Protein AF-A0A2P6FB39-F1 (afdb_monomer)

Radius of gyration: 16.37 Å; Cα contacts (8 Å, |Δi|>4): 57; chains: 1; bounding box: 38×40×35 Å

Nearest PDB structures (foldseek):
  1rxx-assembly2_D  TM=9.129E-01  e=6.043E-04  Pseudomonas aeruginosa
  2aci-assembly2_D  TM=9.183E-01  e=8.566E-04  Pseudomonas aeruginosa
  1rxx-assembly1_B  TM=9.124E-01  e=9.850E-04  Pseudomonas aeruginosa
  2abr-assembly1_B  TM=9.123E-01  e=1.606E-03  Pseudomonas aeruginosa
  2aci-assembly3_B  TM=9.104E-01  e=3.978E-03  Pseudomonas aeruginosa

Organism: NCBI:txid2138

Mean predicted aligned error: 6.59 Å

Secondary structure (DSSP, 8-state):
-GGG-------SSS---EEEE----HHHHT--HHHHHHTT-SS---HHHHHHHHHHHHHHHHHTT-EEEEHHHHHHHHHHHH--

Foldseek 3Di:
DVVPDDDDDDDPPPDAAEDEDEQDDCVLVPQDPVNCVVVVHPDRDDSVVSNVVVVVVVVVCVVVNHHYHYPVVVVVVVVVVVVD

pLDDT: mean 85.84, std 13.54, range [47.28, 98.5]

Sequence (84 aa):
MAEKYGINVYSEIGQLKTVLLHRPGDELANLSPDLLERLLFDDTPDLAVAQKEHDAFAKVFKDLGVEVLYIRLLAIPFFIKILL

Structure (mmCIF, N/CA/C/O backbone):
data_AF-A0A2P6FB39-F1
#
_entry.id   AF-A0A2P6FB39-F1
#
loop_
_atom_site.group_PDB
_atom_site.id
_atom_site.type_symbol
_atom_site.label_atom_id
_atom_site.label_alt_id
_atom_site.label_comp_id
_atom_site.label_asym_id
_atom_site.label_entity_id
_atom_site.label_seq_id
_atom_site.pdbx_PDB_ins_code
_atom_site.Cartn_x
_atom_site.Cartn_y
_atom_site.Cartn_z
_atom_site.occupancy
_atom_site.B_iso_or_equiv
_atom_site.auth_seq_id
_atom_site.auth_comp_id
_atom_site.auth_asym_id
_atom_site.auth_atom_id
_atom_site.pdbx_PDB_model_num
ATOM 1 N N . MET A 1 1 ? -5.816 19.449 12.593 1.00 47.28 1 MET A N 1
ATOM 2 C CA . MET A 1 1 ? -5.261 18.445 11.651 1.00 47.28 1 MET A CA 1
ATOM 3 C C . MET A 1 1 ? -4.221 17.525 12.297 1.00 47.28 1 MET A C 1
ATOM 5 O O . MET A 1 1 ? -4.195 16.364 11.923 1.00 47.28 1 MET A O 1
ATOM 9 N N . ALA A 1 2 ? -3.398 17.989 13.251 1.00 47.31 2 ALA A N 1
ATOM 10 C CA . ALA A 1 2 ? -2.365 17.161 13.897 1.00 47.31 2 ALA A CA 1
ATOM 11 C C . ALA A 1 2 ? -2.906 16.021 14.790 1.00 47.31 2 ALA A C 1
ATOM 13 O O . ALA A 1 2 ? -2.228 15.020 14.964 1.00 47.31 2 ALA A O 1
ATOM 14 N N . GLU A 1 3 ? -4.140 16.120 15.297 1.00 50.44 3 GLU A N 1
ATOM 15 C CA . GLU A 1 3 ? -4.702 15.101 16.203 1.00 50.44 3 GLU A CA 1
ATOM 16 C C . GLU A 1 3 ? -5.217 13.827 15.511 1.00 50.44 3 GLU A C 1
ATOM 18 O O . GLU A 1 3 ? -5.531 12.850 16.181 1.00 50.44 3 GLU A O 1
ATOM 23 N N . LYS A 1 4 ? -5.304 13.804 14.172 1.00 59.06 4 LYS A N 1
ATOM 24 C CA . LYS A 1 4 ? -5.861 12.655 13.433 1.00 59.06 4 LYS A CA 1
ATOM 25 C C . LYS A 1 4 ? -4.850 11.513 13.220 1.00 59.06 4 LYS A C 1
ATOM 27 O O . LYS A 1 4 ? -5.267 10.391 12.963 1.00 59.06 4 LYS A O 1
ATOM 32 N N . TYR A 1 5 ? -3.545 11.774 13.337 1.00 63.84 5 TYR A N 1
ATOM 33 C CA . TYR A 1 5 ? -2.491 10.834 12.929 1.00 63.84 5 TYR A CA 1
ATOM 34 C C . TYR A 1 5 ? -1.467 10.597 14.051 1.00 63.84 5 TYR A C 1
ATOM 36 O O . TYR A 1 5 ? -0.330 11.055 13.979 1.00 63.84 5 TYR A O 1
ATOM 44 N N . GLY A 1 6 ? -1.883 9.899 15.110 1.00 80.75 6 GLY A N 1
ATOM 45 C CA . GLY A 1 6 ? -0.974 9.337 16.117 1.00 80.75 6 GLY A CA 1
ATOM 46 C C . GLY A 1 6 ? -0.629 7.879 15.797 1.00 80.75 6 GLY A C 1
ATOM 47 O O . GLY A 1 6 ? -1.482 7.142 15.304 1.00 80.75 6 GLY A O 1
ATOM 48 N N . ILE A 1 7 ? 0.601 7.444 16.086 1.00 91.00 7 ILE A N 1
ATOM 49 C CA . ILE A 1 7 ? 0.981 6.027 15.968 1.00 91.00 7 ILE A CA 1
ATOM 50 C C . ILE A 1 7 ? 0.402 5.276 17.169 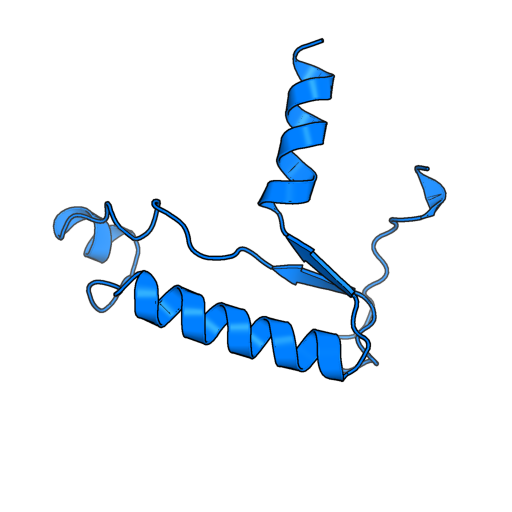1.00 91.00 7 ILE A C 1
ATOM 52 O O . ILE A 1 7 ? 0.735 5.574 18.313 1.00 91.00 7 ILE A O 1
ATOM 56 N N . ASN A 1 8 ? -0.466 4.303 16.904 1.00 92.56 8 ASN A N 1
ATOM 57 C CA . ASN A 1 8 ? -1.094 3.459 17.918 1.00 92.56 8 ASN A CA 1
ATOM 58 C C . ASN A 1 8 ? -0.946 1.989 17.508 1.00 92.56 8 ASN A C 1
ATOM 60 O 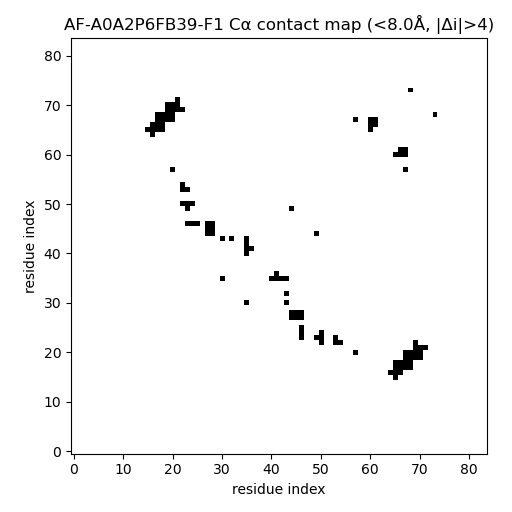O . ASN A 1 8 ? -1.826 1.420 16.863 1.00 92.56 8 ASN A O 1
ATOM 64 N N . VAL A 1 9 ? 0.213 1.408 17.829 1.00 95.25 9 VAL A N 1
ATOM 65 C CA . VAL A 1 9 ? 0.591 0.040 17.452 1.00 95.25 9 VAL A CA 1
ATOM 66 C C . VAL A 1 9 ? 1.166 -0.661 18.681 1.00 95.25 9 VAL A C 1
ATOM 68 O O . VAL A 1 9 ? 2.308 -0.424 19.058 1.00 95.25 9 VAL A O 1
ATOM 71 N N . TYR A 1 10 ? 0.357 -1.508 19.318 1.00 96.06 10 TYR A N 1
ATOM 72 C CA . TYR A 1 10 ? 0.727 -2.273 20.523 1.00 96.06 10 TYR A CA 1
ATOM 73 C C . TYR A 1 10 ? 0.579 -3.793 20.334 1.00 96.06 10 TYR A C 1
ATOM 75 O O . TYR A 1 10 ? 0.731 -4.560 21.281 1.00 96.06 10 TYR A O 1
ATOM 83 N N . SER A 1 11 ? 0.223 -4.237 19.127 1.00 96.75 1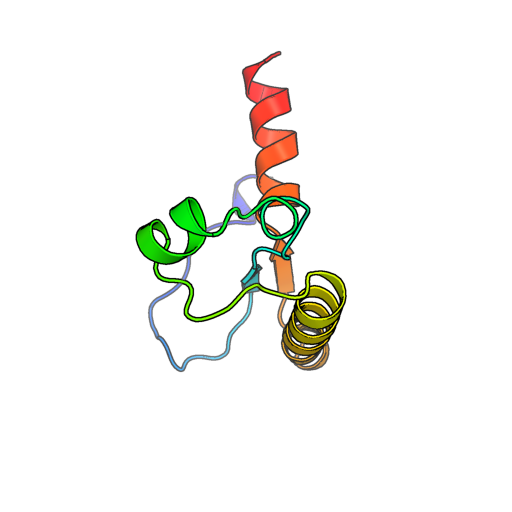1 SER A N 1
ATOM 84 C CA . SER A 1 11 ? 0.011 -5.641 18.781 1.00 96.75 11 SER A CA 1
ATOM 85 C C . SER A 1 11 ? 0.270 -5.856 17.293 1.00 96.75 11 SER A C 1
ATOM 87 O O . SER A 1 11 ? -0.046 -4.983 16.488 1.00 96.75 11 SER A O 1
ATOM 89 N N . GLU A 1 12 ? 0.787 -7.032 16.941 1.00 96.88 12 GLU A N 1
ATOM 90 C CA . GLU A 1 12 ? 0.981 -7.472 15.552 1.00 96.88 12 GLU A CA 1
ATOM 91 C C . GLU A 1 12 ? -0.224 -8.250 14.991 1.00 96.88 12 GLU A C 1
ATOM 93 O O . GLU A 1 12 ? -0.311 -8.472 13.788 1.00 96.88 12 GLU A O 1
ATOM 98 N N . ILE A 1 13 ? -1.167 -8.654 15.852 1.00 96.62 13 ILE A N 1
ATOM 99 C CA . ILE A 1 13 ? -2.328 -9.497 15.496 1.00 96.62 13 ILE A CA 1
ATOM 100 C C . ILE A 1 13 ? -3.681 -8.825 15.762 1.00 96.62 13 ILE A C 1
ATOM 102 O O . ILE A 1 13 ? -4.732 -9.393 15.465 1.00 96.62 13 ILE A O 1
ATOM 106 N N . GLY A 1 14 ? -3.678 -7.635 16.365 1.00 95.81 14 GLY A N 1
ATOM 107 C CA . GLY A 1 14 ? -4.892 -6.856 16.585 1.00 95.81 14 GLY A CA 1
ATOM 108 C C . GLY A 1 14 ? -5.553 -6.439 15.269 1.00 95.81 14 GLY A C 1
ATOM 109 O O . GLY A 1 14 ? -4.929 -6.440 14.209 1.00 95.81 14 GLY A O 1
ATOM 110 N N . GLN A 1 15 ? -6.827 -6.046 15.333 1.00 96.44 15 GLN A N 1
ATOM 111 C CA . GLN A 1 15 ? -7.543 -5.577 14.148 1.00 96.44 15 GLN A CA 1
ATOM 112 C C . GLN A 1 15 ? -6.846 -4.348 13.547 1.00 96.44 15 GLN A C 1
ATOM 114 O O . GLN A 1 15 ? -6.802 -3.277 14.163 1.00 96.44 15 GLN A O 1
ATOM 119 N N . LEU A 1 16 ? -6.321 -4.511 12.334 1.00 97.25 16 LEU A N 1
ATOM 120 C CA . LEU A 1 16 ? -5.634 -3.458 11.602 1.00 97.25 16 LEU A CA 1
ATOM 121 C C . LEU A 1 16 ? -6.626 -2.360 11.198 1.00 97.25 16 LEU A C 1
ATOM 123 O O . LEU A 1 16 ? -7.711 -2.651 10.701 1.00 97.25 16 LEU A O 1
ATOM 127 N N . LYS A 1 17 ? -6.255 -1.096 11.424 1.00 95.94 17 LYS A N 1
ATOM 128 C CA . LYS A 1 17 ? -7.094 0.077 11.108 1.00 95.94 17 LYS A CA 1
ATOM 129 C C . LYS A 1 17 ? -6.526 0.907 9.962 1.00 95.94 17 LYS A C 1
ATOM 131 O O . LYS A 1 17 ? -7.270 1.297 9.069 1.00 95.94 17 LYS A O 1
ATOM 136 N N . THR A 1 18 ? -5.213 1.118 9.971 1.00 95.94 18 THR A N 1
ATOM 137 C CA . THR A 1 18 ? -4.490 1.892 8.959 1.00 95.94 18 THR A CA 1
ATOM 138 C C . THR A 1 18 ? -3.166 1.198 8.654 1.00 95.94 18 THR A C 1
ATOM 140 O O . THR A 1 18 ? -2.512 0.694 9.567 1.00 95.94 18 THR A O 1
ATOM 143 N N . VAL A 1 19 ? -2.759 1.184 7.386 1.00 96.38 19 VAL A N 1
ATOM 144 C CA . VAL A 1 19 ? -1.480 0.639 6.916 1.00 96.38 19 VAL A CA 1
ATOM 145 C C . VAL A 1 19 ? -0.790 1.633 5.987 1.00 96.38 19 VAL A C 1
ATOM 147 O O . VAL A 1 19 ? -1.441 2.303 5.186 1.00 96.38 19 VAL A O 1
ATOM 150 N N . LEU A 1 20 ? 0.535 1.736 6.094 1.00 95.88 20 LEU A N 1
ATOM 151 C CA . LEU A 1 20 ? 1.365 2.533 5.195 1.00 95.88 20 LEU A CA 1
ATOM 152 C C . LEU A 1 20 ? 2.036 1.611 4.177 1.00 95.88 20 LEU A C 1
ATOM 154 O O . LEU A 1 20 ? 2.759 0.698 4.565 1.00 95.88 20 LEU A O 1
ATOM 158 N N . LEU A 1 21 ? 1.827 1.874 2.889 1.00 97.31 21 LEU A N 1
ATOM 159 C CA . LEU A 1 21 ? 2.425 1.126 1.787 1.00 97.31 21 LEU A CA 1
ATOM 160 C C . LEU A 1 21 ? 3.300 2.029 0.904 1.00 97.31 21 LEU A C 1
ATOM 162 O O . LEU A 1 21 ? 3.126 3.252 0.836 1.00 97.31 21 LEU A O 1
ATOM 166 N N . HIS A 1 22 ? 4.224 1.409 0.173 1.00 95.75 22 HIS A N 1
ATOM 167 C CA . HIS A 1 22 ? 4.988 2.038 -0.902 1.00 95.75 22 HIS A CA 1
ATOM 168 C C . HIS A 1 22 ? 4.693 1.298 -2.203 1.00 95.75 22 HIS A C 1
ATOM 170 O O . HIS A 1 22 ? 5.079 0.143 -2.357 1.00 95.75 22 HIS A O 1
ATOM 176 N N . ARG A 1 23 ? 3.989 1.960 -3.130 1.00 95.56 23 ARG A N 1
ATOM 177 C CA . ARG A 1 23 ? 3.704 1.378 -4.445 1.00 95.56 23 ARG A CA 1
ATOM 178 C C . ARG A 1 23 ? 4.971 1.452 -5.301 1.00 95.56 23 ARG A C 1
ATOM 180 O O . ARG A 1 23 ? 5.459 2.571 -5.478 1.00 95.56 23 ARG A O 1
ATOM 187 N N . PRO A 1 24 ? 5.439 0.331 -5.879 1.00 93.75 24 PRO A N 1
ATOM 188 C CA . PRO A 1 24 ? 6.575 0.343 -6.788 1.00 93.75 24 PRO A CA 1
ATOM 189 C C . PRO A 1 24 ? 6.401 1.332 -7.945 1.00 93.75 24 PRO A C 1
ATOM 191 O O . PRO A 1 24 ? 5.361 1.359 -8.615 1.00 93.75 24 PRO A O 1
ATOM 194 N N . GLY A 1 25 ? 7.421 2.147 -8.177 1.00 91.25 25 GLY A N 1
ATOM 195 C CA . GLY A 1 25 ? 7.525 3.093 -9.282 1.00 91.25 25 GLY A CA 1
ATOM 196 C C . GLY A 1 25 ? 8.787 2.878 -10.116 1.00 91.25 25 GLY A C 1
ATOM 197 O O . GLY A 1 25 ? 9.387 1.802 -10.113 1.00 91.25 25 GLY A O 1
ATOM 198 N N . ASP A 1 26 ? 9.193 3.928 -10.830 1.00 88.69 26 ASP A N 1
ATOM 199 C CA . ASP A 1 26 ? 10.334 3.907 -11.755 1.00 88.69 26 ASP A CA 1
ATOM 200 C C . ASP A 1 26 ? 11.668 3.549 -11.080 1.00 88.69 26 ASP A C 1
ATOM 202 O O . ASP A 1 26 ? 12.639 3.229 -11.765 1.00 88.69 26 ASP A O 1
ATOM 206 N N . GLU A 1 27 ? 11.734 3.560 -9.746 1.00 86.38 27 GLU A N 1
ATOM 207 C CA . GLU A 1 27 ? 12.887 3.054 -9.007 1.00 86.38 27 GLU A CA 1
ATOM 208 C C . GLU A 1 27 ? 13.189 1.576 -9.297 1.00 86.38 27 GLU A C 1
ATOM 210 O O . GLU A 1 27 ? 14.358 1.203 -9.299 1.00 86.38 27 GLU A O 1
ATOM 215 N N . LEU A 1 28 ? 12.174 0.751 -9.598 1.00 81.62 28 LEU A N 1
ATOM 216 C CA . LEU A 1 28 ? 12.385 -0.647 -9.995 1.00 81.62 28 LEU A CA 1
ATOM 217 C C . LEU A 1 28 ? 12.683 -0.801 -11.491 1.00 81.62 28 LEU A C 1
ATOM 219 O O . LEU A 1 28 ? 13.357 -1.749 -11.878 1.00 81.62 28 LEU A O 1
ATOM 223 N N . ALA A 1 29 ? 12.223 0.130 -12.334 1.00 75.94 29 ALA A N 1
ATOM 224 C CA . ALA A 1 29 ? 12.456 0.076 -13.781 1.00 75.94 29 ALA A CA 1
ATOM 225 C C . ALA A 1 29 ? 13.912 0.377 -14.178 1.00 75.94 29 ALA A C 1
ATOM 227 O O . ALA A 1 29 ? 14.328 0.033 -15.280 1.00 75.94 29 ALA A O 1
ATOM 228 N N . ASN A 1 30 ? 14.679 1.027 -13.299 1.00 73.50 30 ASN A N 1
ATOM 229 C CA . ASN A 1 30 ? 16.039 1.497 -13.580 1.00 73.50 30 ASN A CA 1
ATOM 230 C C . ASN A 1 30 ? 17.135 0.664 -12.891 1.00 73.50 30 ASN A C 1
ATOM 232 O O . ASN A 1 30 ? 18.264 1.134 -12.739 1.00 73.50 30 ASN A O 1
ATOM 236 N N . LEU A 1 31 ? 16.821 -0.553 -12.439 1.00 77.62 31 LEU A N 1
ATOM 237 C CA . LEU A 1 31 ? 17.794 -1.412 -11.768 1.00 77.62 31 LEU A CA 1
ATOM 238 C C . LEU A 1 31 ? 18.742 -2.055 -12.788 1.00 77.62 31 LEU A C 1
ATOM 240 O O . LEU A 1 31 ? 18.327 -2.858 -13.620 1.00 77.62 31 LEU A O 1
ATOM 244 N N . SER A 1 32 ? 20.029 -1.703 -12.724 1.00 79.81 32 SER A N 1
ATOM 245 C CA . SER A 1 32 ? 21.073 -2.395 -13.485 1.00 79.81 32 SER A CA 1
ATOM 246 C C . SER A 1 32 ? 21.468 -3.717 -12.805 1.00 79.81 32 SER A C 1
ATOM 248 O O . SER A 1 32 ? 21.324 -3.836 -11.585 1.00 79.81 32 SER A O 1
ATOM 250 N N . PRO A 1 33 ? 22.030 -4.692 -13.544 1.00 76.75 33 PRO A N 1
ATOM 251 C CA . PRO A 1 33 ? 22.478 -5.965 -12.971 1.00 76.75 33 PRO A CA 1
ATOM 252 C C . PRO A 1 33 ? 23.431 -5.817 -11.775 1.00 76.75 33 PRO A C 1
ATOM 254 O O . PRO A 1 33 ? 23.223 -6.452 -10.745 1.00 76.75 33 PRO A O 1
ATOM 257 N N . ASP A 1 34 ? 24.404 -4.904 -11.855 1.00 80.81 34 ASP A N 1
ATOM 258 C CA . ASP A 1 34 ? 25.355 -4.638 -10.759 1.00 80.81 34 ASP A CA 1
ATOM 259 C C . ASP A 1 34 ? 24.678 -4.059 -9.504 1.00 80.81 34 ASP A C 1
ATOM 261 O O . ASP A 1 34 ? 25.201 -4.136 -8.389 1.00 80.81 34 ASP A O 1
ATOM 265 N N . LEU A 1 35 ? 23.522 -3.414 -9.684 1.00 80.06 35 LEU A N 1
ATOM 266 C CA . LEU A 1 35 ? 22.740 -2.844 -8.598 1.00 80.06 35 LEU A CA 1
ATOM 267 C C . LEU A 1 35 ? 21.818 -3.894 -7.968 1.00 80.06 35 LEU A C 1
ATOM 269 O O . LEU A 1 35 ? 21.624 -3.842 -6.758 1.00 80.06 35 LEU A O 1
ATOM 273 N N . LEU A 1 36 ? 21.305 -4.860 -8.738 1.00 78.81 36 LEU A N 1
ATOM 274 C CA . LEU A 1 36 ? 20.459 -5.947 -8.226 1.00 78.81 36 LEU A CA 1
ATOM 275 C C . LEU A 1 36 ? 21.180 -6.763 -7.145 1.00 78.81 36 LEU A C 1
ATOM 277 O O . LEU A 1 36 ? 20.641 -6.915 -6.050 1.00 78.81 36 LEU A O 1
ATOM 281 N N . GLU A 1 37 ? 22.426 -7.181 -7.400 1.00 78.88 37 GLU A N 1
ATOM 282 C CA . GLU A 1 37 ? 23.235 -7.938 -6.429 1.00 78.88 37 GLU A CA 1
ATOM 283 C C . GLU A 1 37 ? 23.468 -7.131 -5.141 1.00 78.88 37 GLU A C 1
ATOM 285 O O . GLU A 1 37 ? 23.320 -7.632 -4.027 1.00 78.88 37 GLU A O 1
ATOM 290 N N . ARG A 1 38 ? 23.764 -5.833 -5.280 1.00 84.38 38 ARG A N 1
ATOM 291 C CA . ARG A 1 38 ? 23.977 -4.933 -4.136 1.00 84.38 38 ARG A CA 1
ATOM 292 C C . ARG A 1 38 ? 22.702 -4.637 -3.351 1.00 84.38 38 ARG A C 1
ATOM 294 O O . ARG A 1 38 ? 22.787 -4.345 -2.161 1.00 84.38 38 ARG A O 1
ATOM 301 N N . LEU A 1 39 ? 21.552 -4.650 -4.017 1.00 82.94 39 LEU A N 1
ATOM 302 C CA . LEU A 1 39 ? 20.240 -4.391 -3.426 1.00 82.94 39 LEU A CA 1
ATOM 303 C C . LEU A 1 39 ? 19.532 -5.670 -2.961 1.00 82.94 39 LEU A C 1
ATOM 305 O O . LEU A 1 39 ? 18.409 -5.573 -2.472 1.00 82.94 39 LEU A O 1
ATOM 309 N N . LEU A 1 40 ? 20.196 -6.829 -3.054 1.00 83.50 40 LEU A N 1
ATOM 310 C CA . LEU A 1 40 ? 19.671 -8.130 -2.633 1.00 83.50 40 LEU A CA 1
ATOM 311 C C . LEU A 1 40 ? 18.391 -8.530 -3.389 1.00 83.50 40 LEU A C 1
ATOM 313 O O . LEU A 1 40 ? 17.490 -9.136 -2.813 1.00 83.50 40 LEU A O 1
ATOM 317 N N . PHE A 1 41 ? 18.301 -8.166 -4.671 1.00 81.25 41 PHE A N 1
ATOM 318 C CA . PHE A 1 41 ? 17.266 -8.679 -5.565 1.00 81.25 41 PHE A CA 1
ATOM 319 C C . PHE A 1 41 ? 17.746 -9.966 -6.236 1.00 81.25 41 PHE A C 1
ATOM 321 O O . PHE A 1 41 ? 18.818 -9.985 -6.840 1.00 81.25 41 PHE A O 1
ATOM 328 N N . ASP A 1 42 ? 16.920 -11.010 -6.172 1.00 79.50 42 ASP A N 1
ATOM 329 C CA . ASP A 1 42 ? 17.222 -12.314 -6.777 1.00 79.50 42 ASP A CA 1
ATOM 330 C C . ASP A 1 42 ? 17.039 -12.328 -8.309 1.00 79.50 42 ASP A C 1
ATOM 332 O O . ASP A 1 42 ? 17.681 -13.119 -8.997 1.00 79.50 42 ASP A O 1
ATOM 336 N N . ASP A 1 43 ? 16.174 -11.461 -8.852 1.00 77.44 43 ASP A N 1
ATOM 337 C CA . ASP A 1 43 ? 15.911 -11.330 -10.293 1.00 77.44 43 ASP A CA 1
ATOM 338 C C . ASP A 1 43 ? 15.483 -9.891 -10.652 1.00 77.44 43 ASP A C 1
ATOM 340 O O . ASP A 1 43 ? 15.172 -9.076 -9.778 1.00 77.44 43 ASP A O 1
ATOM 344 N N . THR A 1 44 ? 15.458 -9.570 -11.947 1.00 79.62 44 THR A N 1
ATOM 345 C CA . THR A 1 44 ? 15.002 -8.277 -12.466 1.00 79.62 44 THR A CA 1
ATOM 346 C C . THR A 1 44 ? 13.481 -8.157 -12.312 1.00 79.62 44 THR A C 1
ATOM 348 O O . THR A 1 44 ? 12.742 -8.933 -12.921 1.00 79.62 44 THR A O 1
ATOM 351 N N . PRO A 1 45 ? 12.971 -7.180 -11.545 1.00 79.62 45 PRO A N 1
ATOM 352 C CA . PRO A 1 45 ? 11.537 -7.037 -11.341 1.00 79.62 45 PRO A CA 1
ATOM 353 C C . PRO A 1 45 ? 10.836 -6.476 -12.586 1.00 79.62 45 PRO A C 1
ATOM 355 O O . PRO A 1 45 ? 11.199 -5.420 -13.104 1.00 79.62 45 PRO A O 1
ATOM 358 N N . ASP A 1 46 ? 9.757 -7.132 -13.022 1.00 89.19 46 ASP A N 1
ATOM 359 C CA . ASP A 1 46 ? 8.810 -6.539 -13.970 1.00 89.19 46 ASP A CA 1
ATOM 360 C C . ASP A 1 46 ? 7.921 -5.534 -13.223 1.00 89.19 46 ASP A C 1
ATOM 362 O O . ASP A 1 46 ? 7.044 -5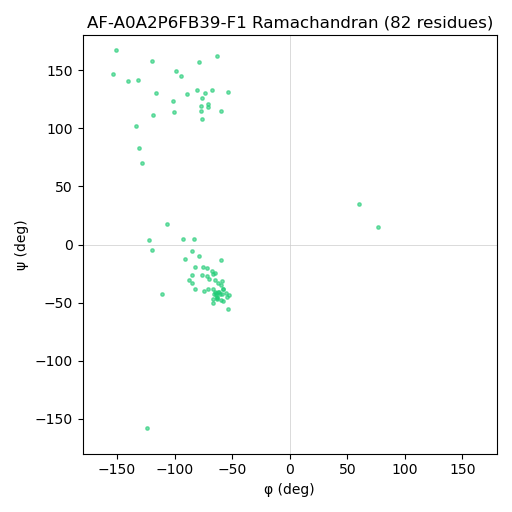.904 -12.436 1.00 89.19 46 ASP A O 1
ATOM 366 N N . LEU A 1 47 ? 8.144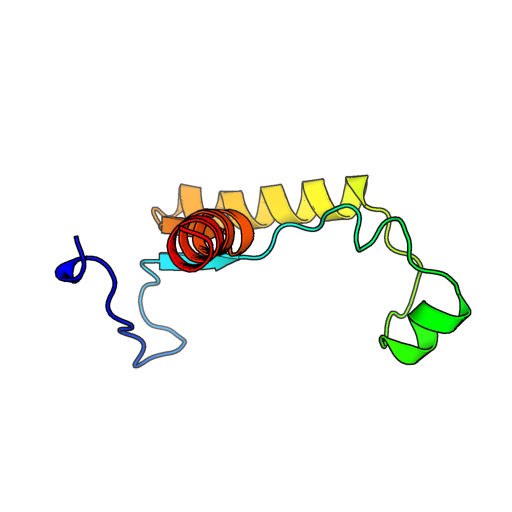 -4.239 -13.475 1.00 90.75 47 LEU A N 1
ATOM 367 C CA . LEU A 1 47 ? 7.415 -3.161 -12.806 1.00 90.75 47 LEU A CA 1
ATOM 368 C C . LEU A 1 47 ? 5.895 -3.258 -13.011 1.00 90.75 47 LEU A C 1
ATOM 370 O O . LEU A 1 47 ? 5.135 -2.970 -12.086 1.00 90.75 47 LEU A O 1
ATOM 374 N N . ALA A 1 48 ? 5.428 -3.648 -14.200 1.00 93.12 48 ALA A N 1
ATOM 375 C CA . ALA A 1 48 ? 3.999 -3.710 -14.486 1.00 93.12 48 ALA A CA 1
ATOM 376 C C . ALA A 1 48 ? 3.330 -4.859 -13.724 1.00 93.12 48 ALA A C 1
ATOM 378 O O . ALA A 1 48 ? 2.212 -4.698 -13.226 1.00 93.12 48 ALA A O 1
ATOM 379 N N . VAL A 1 49 ? 4.008 -6.003 -13.608 1.00 94.12 49 VAL A N 1
ATOM 380 C CA . VAL A 1 49 ? 3.547 -7.130 -12.785 1.00 94.12 49 VAL A CA 1
ATOM 381 C C . VAL A 1 49 ? 3.570 -6.750 -11.305 1.00 94.12 49 VAL A C 1
ATOM 383 O O . VAL A 1 49 ? 2.532 -6.838 -10.650 1.00 94.12 49 VAL A O 1
ATOM 386 N N . ALA A 1 50 ? 4.684 -6.210 -10.807 1.00 93.25 50 ALA A N 1
ATOM 387 C CA . ALA A 1 50 ? 4.833 -5.805 -9.409 1.00 93.25 50 ALA A CA 1
ATOM 388 C C . ALA A 1 50 ? 3.779 -4.769 -8.981 1.00 93.25 50 ALA A C 1
ATOM 390 O O . ALA A 1 50 ? 3.230 -4.832 -7.882 1.00 93.25 50 ALA A O 1
ATOM 391 N N . GLN A 1 51 ? 3.441 -3.825 -9.862 1.00 96.19 51 GLN A N 1
ATOM 392 C CA . GLN A 1 51 ? 2.369 -2.863 -9.613 1.00 96.19 51 GLN A CA 1
ATOM 393 C C . GLN A 1 51 ? 0.993 -3.525 -9.526 1.00 96.19 51 GLN A C 1
ATOM 395 O O . GLN A 1 51 ? 0.219 -3.176 -8.638 1.00 96.19 51 GLN A O 1
ATOM 400 N N . LYS A 1 52 ? 0.683 -4.485 -10.408 1.00 97.75 52 LYS A N 1
ATOM 401 C CA . LYS A 1 52 ? -0.590 -5.223 -10.360 1.00 97.75 52 LYS A CA 1
ATOM 402 C C . LYS A 1 52 ? -0.711 -6.044 -9.079 1.00 97.75 52 LYS A C 1
ATOM 404 O O . LYS A 1 52 ? -1.764 -6.022 -8.446 1.00 97.75 52 LYS A O 1
ATOM 409 N N . GLU A 1 53 ? 0.358 -6.729 -8.685 1.00 97.19 53 GLU A N 1
ATOM 410 C CA . GLU A 1 53 ? 0.413 -7.501 -7.441 1.00 97.19 53 GLU A CA 1
ATOM 411 C C . GLU A 1 53 ? 0.257 -6.594 -6.218 1.00 97.19 5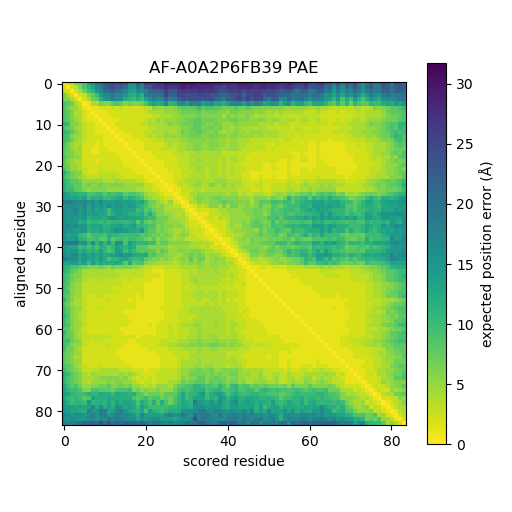3 GLU A C 1
ATOM 413 O O . GLU A 1 53 ? -0.575 -6.859 -5.349 1.00 97.19 53 GLU A O 1
ATOM 418 N N . HIS A 1 54 ? 0.976 -5.470 -6.185 1.00 97.69 54 HIS A N 1
ATOM 419 C CA . HIS A 1 54 ? 0.854 -4.484 -5.116 1.00 97.69 54 HIS A CA 1
ATOM 420 C C . HIS A 1 54 ? -0.560 -3.879 -5.051 1.00 97.69 54 HIS A C 1
ATOM 422 O O . HIS A 1 54 ? -1.102 -3.669 -3.965 1.00 97.69 54 HIS A O 1
ATOM 428 N N . ASP A 1 55 ? -1.181 -3.575 -6.192 1.00 98.12 55 ASP A N 1
ATOM 429 C CA . ASP A 1 55 ? -2.538 -3.023 -6.241 1.00 98.12 55 ASP A CA 1
ATOM 430 C C . ASP A 1 55 ? -3.574 -4.047 -5.753 1.00 98.12 55 ASP A C 1
ATOM 432 O O . ASP A 1 55 ? -4.488 -3.683 -5.007 1.00 98.12 55 ASP A O 1
ATOM 436 N N . ALA A 1 56 ? -3.398 -5.330 -6.088 1.00 98.50 56 ALA A N 1
ATOM 437 C CA . ALA A 1 56 ? -4.205 -6.421 -5.546 1.00 98.50 56 ALA A CA 1
ATOM 438 C C . ALA A 1 56 ? -4.019 -6.561 -4.025 1.00 98.50 56 ALA A C 1
ATOM 440 O O . ALA A 1 56 ? -5.004 -6.636 -3.291 1.00 98.50 56 ALA A O 1
ATOM 441 N N . PHE A 1 57 ? -2.779 -6.504 -3.537 1.00 98.38 57 PHE A N 1
ATOM 442 C CA . PHE A 1 57 ? -2.463 -6.525 -2.108 1.00 98.38 57 PHE A CA 1
ATOM 443 C C . PHE A 1 57 ? -3.112 -5.354 -1.354 1.00 98.38 57 PHE A C 1
ATOM 445 O O . PHE A 1 57 ? -3.803 -5.549 -0.355 1.00 98.38 57 PHE A O 1
ATOM 452 N N . ALA A 1 58 ? -2.985 -4.133 -1.878 1.00 98.44 58 ALA A N 1
ATOM 453 C CA . ALA A 1 58 ? -3.629 -2.949 -1.316 1.00 98.44 58 ALA A CA 1
ATOM 454 C C . ALA A 1 58 ? -5.163 -3.057 -1.333 1.00 98.44 58 ALA A C 1
ATOM 456 O O . ALA A 1 58 ? -5.829 -2.542 -0.433 1.00 98.44 58 ALA A O 1
ATOM 457 N N . LYS A 1 59 ? -5.739 -3.721 -2.343 1.00 98.50 59 LYS A N 1
ATOM 458 C CA . LYS A 1 59 ? -7.183 -3.943 -2.435 1.00 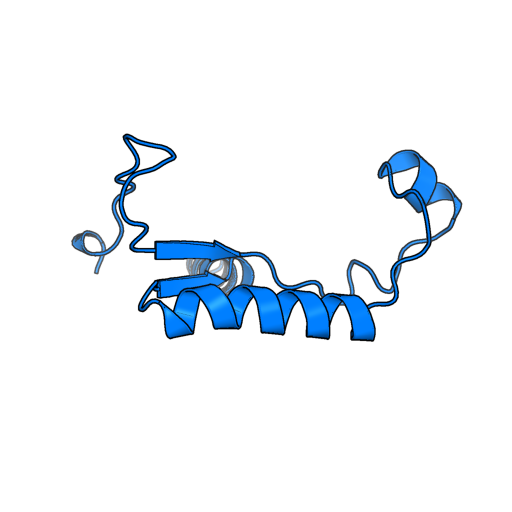98.50 59 LYS A CA 1
ATOM 459 C C . LYS A 1 59 ? -7.696 -4.828 -1.300 1.00 98.50 59 LYS A C 1
ATOM 461 O O . LYS A 1 59 ? -8.722 -4.484 -0.726 1.00 98.50 59 LYS A O 1
ATOM 466 N N . VAL A 1 60 ? -6.971 -5.886 -0.925 1.00 98.50 60 VAL A N 1
ATOM 467 C CA . VAL A 1 60 ? -7.349 -6.765 0.201 1.00 98.50 60 VAL A CA 1
ATOM 468 C C . VAL A 1 60 ? -7.568 -5.955 1.482 1.00 98.50 60 VAL A C 1
ATOM 470 O O . VAL A 1 60 ? -8.587 -6.115 2.147 1.00 98.50 60 VAL A O 1
ATOM 473 N N . PHE A 1 61 ? -6.668 -5.020 1.795 1.00 98.25 61 PHE A N 1
ATOM 474 C CA . PHE A 1 61 ? -6.826 -4.133 2.953 1.00 98.25 61 PHE A CA 1
ATOM 475 C C . PHE A 1 61 ? -8.056 -3.232 2.842 1.00 98.25 61 PHE A C 1
ATOM 477 O O . PHE A 1 61 ? -8.840 -3.140 3.786 1.00 98.25 61 PHE A O 1
ATOM 484 N N . LYS A 1 62 ? -8.248 -2.591 1.684 1.00 97.88 62 LYS A N 1
ATOM 485 C CA . LYS A 1 62 ? -9.389 -1.693 1.454 1.00 97.88 62 LYS A CA 1
ATOM 486 C C . LYS A 1 62 ? -10.722 -2.430 1.563 1.00 97.88 62 LYS A C 1
ATOM 488 O O . LYS A 1 62 ? -11.653 -1.903 2.164 1.00 97.88 62 LYS A O 1
ATOM 493 N N . ASP A 1 63 ? -10.799 -3.647 1.030 1.00 98.38 63 ASP A N 1
ATOM 494 C CA . ASP A 1 63 ? -11.990 -4.499 1.098 1.00 98.38 63 ASP A CA 1
ATOM 495 C C . ASP A 1 63 ? -12.316 -4.909 2.546 1.00 98.38 63 ASP A C 1
ATOM 497 O O . ASP A 1 63 ? -13.484 -5.059 2.898 1.00 98.38 63 ASP A O 1
ATOM 501 N N . LEU A 1 64 ? -11.297 -5.026 3.406 1.00 97.88 64 LEU A N 1
ATOM 502 C CA . LEU A 1 64 ? -11.434 -5.261 4.849 1.00 97.88 64 LEU A CA 1
ATOM 503 C C . LEU A 1 64 ? -11.690 -3.975 5.662 1.00 97.88 64 LEU A C 1
ATOM 505 O O . LEU A 1 64 ? -11.729 -4.022 6.891 1.00 97.88 64 LEU A O 1
ATOM 509 N N . GLY A 1 65 ? -11.864 -2.825 5.002 1.00 97.56 65 GLY A N 1
ATOM 510 C CA . GLY A 1 65 ? -12.119 -1.536 5.651 1.00 97.56 65 GLY A CA 1
ATOM 511 C C . GLY A 1 65 ? -10.888 -0.885 6.289 1.00 97.56 65 GLY A C 1
ATOM 512 O O . GLY A 1 65 ? -11.037 0.049 7.075 1.00 97.56 65 GLY A O 1
ATOM 513 N N . VAL A 1 66 ? -9.681 -1.354 5.961 1.00 98.00 66 VAL A N 1
ATOM 514 C CA . VAL A 1 66 ? -8.418 -0.768 6.428 1.00 98.00 66 VAL A CA 1
ATOM 515 C C . VAL A 1 66 ? -8.071 0.453 5.577 1.00 98.00 66 VAL A C 1
ATOM 517 O O . VAL A 1 66 ? -8.094 0.409 4.344 1.00 98.00 66 VAL A O 1
ATOM 520 N N . GLU A 1 67 ? -7.697 1.550 6.228 1.00 96.69 67 GLU A N 1
ATOM 521 C CA . GLU A 1 67 ? -7.182 2.738 5.555 1.00 96.69 67 GLU A CA 1
ATOM 522 C C . GLU A 1 67 ? -5.781 2.462 4.990 1.00 96.69 67 GLU A C 1
ATOM 524 O O . GLU A 1 67 ? -4.846 2.151 5.726 1.00 96.69 67 GLU A O 1
ATOM 529 N N . VAL A 1 68 ? -5.621 2.599 3.674 1.00 97.06 68 VAL A N 1
ATOM 530 C CA . VAL A 1 68 ? -4.324 2.445 3.003 1.00 97.06 68 VAL A CA 1
ATOM 531 C C . VAL A 1 68 ? -3.736 3.818 2.706 1.00 97.06 68 VAL A C 1
ATOM 533 O O . VAL A 1 68 ? -4.258 4.562 1.873 1.00 97.06 68 VAL A O 1
ATOM 536 N N . LEU A 1 69 ? -2.623 4.131 3.360 1.00 95.50 69 LEU A N 1
ATOM 537 C CA . LEU A 1 69 ? -1.822 5.325 3.124 1.00 95.50 69 LEU A CA 1
ATOM 538 C C . LEU A 1 69 ? -0.630 4.992 2.226 1.00 95.50 69 LEU A C 1
ATOM 540 O O . LEU A 1 69 ? -0.085 3.892 2.284 1.00 95.50 69 LEU A O 1
ATOM 544 N N . TYR A 1 70 ? -0.188 5.965 1.430 1.00 95.50 70 TYR A N 1
ATOM 545 C CA . TYR A 1 70 ? 1.007 5.828 0.597 1.00 95.50 70 TYR A CA 1
ATOM 546 C C . TYR A 1 70 ? 2.089 6.808 1.022 1.00 95.50 70 TYR A C 1
ATOM 548 O O . TYR A 1 70 ? 1.837 8.013 1.090 1.00 95.50 70 TYR A O 1
ATOM 556 N N . ILE A 1 71 ? 3.314 6.312 1.217 1.00 91.94 71 ILE A N 1
ATOM 557 C CA . ILE A 1 71 ? 4.450 7.142 1.649 1.00 91.94 71 ILE A CA 1
ATOM 558 C C . ILE A 1 71 ? 4.688 8.326 0.711 1.00 91.94 71 ILE A C 1
ATOM 560 O O . ILE A 1 71 ? 4.857 9.451 1.171 1.00 91.94 71 ILE A O 1
ATOM 564 N N . ARG A 1 72 ? 4.596 8.107 -0.606 1.00 87.75 72 ARG A N 1
ATOM 565 C CA . ARG A 1 72 ? 4.760 9.162 -1.613 1.00 87.75 72 ARG A CA 1
ATOM 566 C C . ARG A 1 72 ? 3.741 10.293 -1.423 1.00 87.75 72 ARG A C 1
ATOM 568 O O . ARG A 1 72 ? 4.111 11.460 -1.480 1.00 87.75 72 ARG A O 1
ATOM 575 N N . LEU A 1 73 ? 2.479 9.958 -1.144 1.00 87.38 73 LEU A N 1
ATOM 576 C CA . LEU A 1 73 ? 1.410 10.946 -0.950 1.00 87.38 73 LEU A CA 1
ATOM 577 C C . LEU A 1 73 ? 1.539 11.711 0.372 1.00 87.38 73 LEU A C 1
ATOM 579 O O . LEU A 1 73 ? 1.090 12.850 0.453 1.00 87.38 73 LEU A O 1
ATOM 583 N N . LEU A 1 74 ? 2.161 11.111 1.390 1.00 85.81 74 LEU A N 1
ATOM 584 C CA . LEU A 1 74 ? 2.433 11.774 2.667 1.00 85.81 74 LEU A CA 1
ATOM 585 C C . LEU A 1 74 ? 3.698 12.646 2.612 1.00 85.81 74 LEU A C 1
ATOM 587 O O . LEU A 1 74 ? 3.717 13.741 3.171 1.00 85.81 74 LEU A O 1
ATOM 591 N N . ALA A 1 75 ? 4.743 12.187 1.920 1.00 83.12 75 ALA A N 1
ATOM 592 C CA . ALA A 1 75 ? 6.034 12.866 1.854 1.00 83.12 75 ALA A CA 1
ATOM 593 C C . ALA A 1 75 ? 6.010 14.118 0.961 1.00 83.12 75 ALA A C 1
ATOM 595 O O . ALA A 1 75 ? 6.591 15.135 1.330 1.00 83.12 75 ALA A O 1
ATOM 596 N N . ILE A 1 76 ? 5.320 14.088 -0.186 1.00 81.50 76 ILE A N 1
ATOM 597 C CA . ILE A 1 76 ? 5.242 15.239 -1.108 1.00 81.50 76 ILE A CA 1
ATOM 598 C C . ILE A 1 76 ? 4.772 16.531 -0.409 1.00 81.50 76 ILE A C 1
ATOM 600 O O . ILE A 1 76 ? 5.498 17.526 -0.457 1.00 81.50 76 ILE A O 1
ATOM 604 N N . PRO A 1 77 ? 3.609 16.566 0.273 1.00 74.31 77 PRO A N 1
ATOM 605 C CA . PRO A 1 77 ? 3.154 17.780 0.947 1.00 74.31 77 PRO A CA 1
ATOM 606 C C . PRO A 1 77 ? 4.053 18.185 2.123 1.00 74.31 77 PRO A C 1
ATOM 608 O O . PRO A 1 77 ? 4.108 19.368 2.454 1.00 74.31 77 PRO A O 1
ATOM 611 N N . PHE A 1 78 ? 4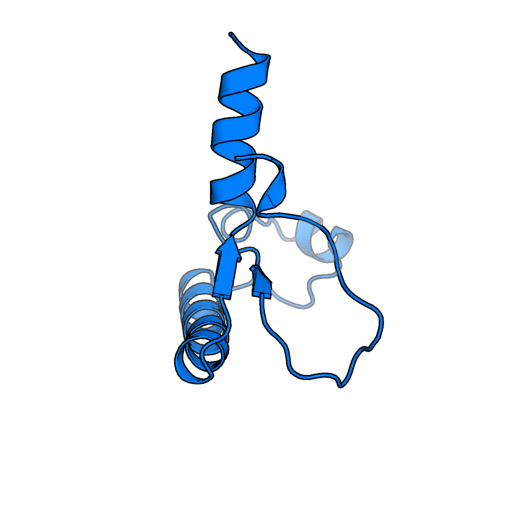.770 17.241 2.741 1.00 74.25 78 PHE A N 1
ATOM 612 C CA . PHE A 1 78 ? 5.765 17.548 3.769 1.00 74.25 78 PHE A CA 1
ATOM 613 C C . PHE A 1 78 ? 6.961 18.310 3.183 1.00 74.25 78 PHE A C 1
ATOM 615 O O . PHE A 1 78 ? 7.332 19.355 3.709 1.00 74.25 78 PHE A O 1
ATOM 622 N N . PHE A 1 79 ? 7.503 17.854 2.050 1.00 69.00 79 PHE A N 1
ATOM 623 C CA . PHE A 1 79 ? 8.599 18.541 1.361 1.00 69.00 79 PHE A CA 1
ATOM 624 C C . PHE A 1 79 ? 8.199 19.932 0.854 1.00 69.00 79 PHE A C 1
ATOM 626 O O . PHE A 1 79 ? 8.960 20.880 1.033 1.00 69.00 79 PHE A O 1
ATOM 633 N N . ILE A 1 80 ? 6.992 20.087 0.295 1.00 64.38 80 ILE A N 1
ATOM 634 C CA . ILE A 1 80 ? 6.486 21.397 -0.160 1.00 64.38 80 ILE A CA 1
ATOM 635 C C . ILE A 1 80 ? 6.413 22.401 1.001 1.00 64.38 80 ILE A C 1
ATOM 637 O O . ILE A 1 80 ? 6.692 23.578 0.810 1.00 64.38 80 ILE A O 1
ATOM 641 N N . LYS A 1 81 ? 6.084 21.940 2.211 1.00 57.25 81 LYS A N 1
ATOM 642 C CA . LYS A 1 81 ? 6.040 22.775 3.420 1.00 57.25 81 LYS A CA 1
ATOM 643 C C . LYS A 1 81 ? 7.403 23.147 4.003 1.00 57.25 81 LYS A C 1
ATOM 645 O O . LYS A 1 81 ? 7.445 24.043 4.830 1.00 57.25 81 LYS A O 1
ATOM 650 N N . ILE A 1 82 ? 8.470 22.425 3.665 1.00 63.78 82 ILE A N 1
ATOM 651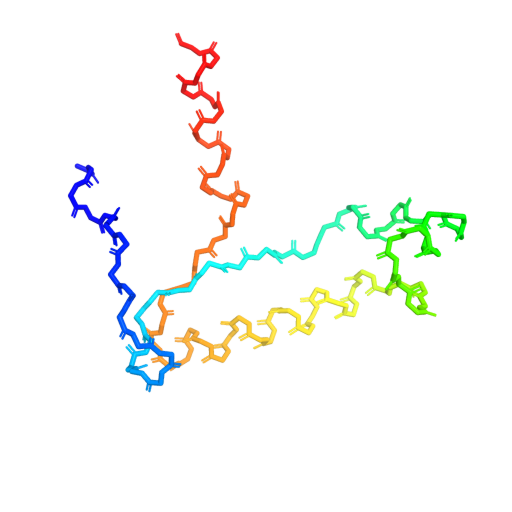 C CA . ILE A 1 82 ? 9.836 22.731 4.125 1.00 63.78 82 ILE A CA 1
ATOM 652 C C . ILE A 1 82 ? 10.523 23.724 3.184 1.00 63.78 82 ILE A C 1
ATOM 654 O O . ILE A 1 82 ? 11.380 24.491 3.609 1.00 63.78 82 ILE A O 1
ATOM 658 N N . LEU A 1 83 ? 10.169 23.684 1.901 1.00 57.16 83 LEU A N 1
ATOM 659 C CA . LEU A 1 83 ? 10.743 24.541 0.864 1.00 57.16 83 LEU A CA 1
ATOM 660 C C . LEU A 1 83 ? 10.072 25.926 0.760 1.00 57.16 83 LEU A C 1
ATOM 662 O O . LEU A 1 83 ? 10.557 26.759 -0.003 1.00 57.16 83 LEU A O 1
ATOM 666 N N . LEU A 1 84 ? 8.988 26.169 1.507 1.00 52.66 84 LEU A N 1
ATOM 667 C CA . LEU A 1 84 ? 8.249 27.437 1.608 1.00 52.66 84 LEU A CA 1
ATOM 668 C C . LEU A 1 84 ? 8.258 27.934 3.054 1.00 52.66 84 LEU A C 1
ATOM 670 O O . LEU A 1 84 ? 8.402 29.161 3.242 1.00 52.66 84 LEU A O 1
#

Solvent-accessible surface area (backbone atoms only — not comparable to full-atom values): 5464 Å² total; per-residue (Å²): 122,79,85,79,72,73,94,84,81,93,64,95,81,60,88,75,56,71,49,82,43,77,80,79,52,70,78,54,70,68,65,47,75,81,46,29,66,75,69,72,45,94,64,88,66,57,53,72,57,53,37,52,53,48,51,53,55,55,43,57,40,47,77,72,69,22,46,77,44,46,52,70,73,58,46,52,64,52,52,57,62,72,79,103